Protein AF-A0A2A4SJK3-F1 (afdb_monomer_lite)

Sequence (112 aa):
MFTSNLITISFIVMLGSIPIAEFSEKKGWKLILKFLGWIILISGLYCFLAGVWMVGDWVDPTANATSEQISEAAAYRKGGIVLLAIKFWPYILIILGSLSLFIGKTLITRKH

pLDDT: mean 87.55, std 7.39, range [56.91, 96.12]

Radius of gyration: 17.17 Å; chains: 1; bounding box: 43×20×45 Å

Secondary structure (DSSP, 8-state):
---HHHHHHHHHHHHHHHHHHHHHHHTT-HHHHHHHHHHHHHHHHHHHHHHHHHHHH---TTTTS-HHHHHHHHHSTTHHHHHHHHHTHHHHHHHHHHHHHHHHHHHHH---

Organism: NCBI:txid2024889

Structure (mmCIF, N/CA/C/O backbone):
data_AF-A0A2A4SJK3-F1
#
_entry.id   AF-A0A2A4SJK3-F1
#
loop_
_atom_site.group_PDB
_atom_site.id
_atom_site.type_symbol
_atom_site.label_atom_id
_atom_site.label_alt_id
_atom_site.label_comp_id
_atom_site.label_asym_id
_atom_site.label_entity_id
_atom_site.label_seq_id
_atom_site.pdbx_PDB_ins_code
_atom_site.Cartn_x
_atom_site.Cartn_y
_atom_site.Cartn_z
_atom_site.occupancy
_atom_site.B_iso_or_equiv
_atom_site.auth_seq_id
_atom_site.auth_comp_id
_atom_site.auth_asym_id
_atom_site.auth_atom_id
_atom_site.pdbx_PDB_model_num
ATOM 1 N N . MET A 1 1 ? -8.030 7.499 -14.514 1.00 72.81 1 MET A N 1
ATOM 2 C CA . MET A 1 1 ? -6.606 7.215 -14.805 1.00 72.81 1 MET A CA 1
ATOM 3 C C . MET A 1 1 ? -5.847 7.262 -13.489 1.00 72.81 1 MET A C 1
ATOM 5 O O . MET A 1 1 ? -6.120 8.164 -12.704 1.00 72.81 1 MET A O 1
ATOM 9 N N . PHE A 1 2 ? -4.971 6.295 -13.210 1.00 84.12 2 PHE A N 1
ATOM 10 C CA . PHE A 1 2 ? -4.150 6.313 -11.997 1.00 84.12 2 PHE A CA 1
ATOM 11 C C . PHE A 1 2 ? -3.097 7.417 -12.126 1.00 84.12 2 PHE A C 1
ATOM 13 O O . PHE A 1 2 ? -2.207 7.327 -12.964 1.00 84.12 2 PHE A O 1
ATOM 20 N N . THR A 1 3 ? -3.222 8.493 -11.348 1.00 89.38 3 THR A N 1
ATOM 21 C CA . THR A 1 3 ? -2.247 9.594 -11.368 1.00 89.38 3 THR A CA 1
ATOM 22 C C . THR A 1 3 ? -1.182 9.383 -10.300 1.00 89.38 3 THR A C 1
ATOM 24 O O . THR A 1 3 ? -1.495 8.945 -9.189 1.00 89.38 3 THR A O 1
ATOM 27 N N . SER A 1 4 ? 0.070 9.746 -10.598 1.00 86.44 4 SER A N 1
ATOM 28 C CA . SER A 1 4 ? 1.190 9.600 -9.656 1.00 86.44 4 SER A CA 1
ATOM 29 C C . SER A 1 4 ? 0.918 10.291 -8.318 1.00 86.44 4 SER A C 1
ATOM 31 O O . SER A 1 4 ? 1.217 9.737 -7.267 1.00 86.44 4 SER A O 1
ATOM 33 N N . ASN A 1 5 ? 0.262 11.456 -8.336 1.00 91.62 5 ASN A N 1
ATOM 34 C CA . ASN A 1 5 ? -0.102 12.185 -7.119 1.00 91.62 5 ASN A CA 1
ATOM 35 C C . ASN A 1 5 ? -1.069 11.385 -6.236 1.00 91.62 5 ASN A C 1
ATOM 37 O O . ASN A 1 5 ? -0.850 11.276 -5.032 1.00 91.62 5 ASN A O 1
ATOM 41 N N . LEU A 1 6 ? -2.113 10.786 -6.820 1.00 92.50 6 LEU A N 1
ATOM 42 C CA . LEU A 1 6 ? -3.085 9.996 -6.061 1.00 92.50 6 LEU A CA 1
ATOM 43 C C . LEU A 1 6 ? -2.500 8.671 -5.568 1.00 92.50 6 LEU A C 1
ATOM 45 O O . LEU A 1 6 ? -2.838 8.245 -4.464 1.00 92.50 6 LEU A O 1
ATOM 49 N N . ILE A 1 7 ? -1.615 8.034 -6.345 1.00 92.62 7 ILE A N 1
ATOM 50 C CA . ILE A 1 7 ? -0.885 6.834 -5.903 1.00 92.62 7 ILE A CA 1
ATOM 51 C C . ILE A 1 7 ? -0.025 7.180 -4.688 1.00 92.62 7 ILE A C 1
ATOM 53 O O . ILE A 1 7 ? -0.117 6.498 -3.672 1.00 92.62 7 ILE A O 1
ATOM 57 N N . THR A 1 8 ? 0.745 8.266 -4.759 1.00 92.69 8 THR A N 1
ATOM 58 C CA . THR A 1 8 ? 1.609 8.718 -3.663 1.00 92.69 8 THR A CA 1
ATOM 59 C C . THR A 1 8 ? 0.807 9.067 -2.414 1.00 92.69 8 THR A C 1
ATOM 61 O O . THR A 1 8 ? 1.141 8.598 -1.330 1.00 92.69 8 THR A O 1
ATOM 64 N N . ILE A 1 9 ? -0.283 9.833 -2.547 1.00 94.19 9 ILE A N 1
ATOM 65 C CA . ILE A 1 9 ? -1.152 10.169 -1.410 1.00 94.19 9 ILE A CA 1
ATOM 66 C C . ILE A 1 9 ? -1.735 8.896 -0.794 1.00 94.19 9 ILE A C 1
ATOM 68 O O . ILE A 1 9 ? -1.655 8.719 0.418 1.00 94.19 9 ILE A O 1
ATOM 72 N N . SER A 1 10 ? -2.268 7.987 -1.614 1.00 94.00 10 SER A N 1
ATOM 73 C CA . SER A 1 10 ? -2.846 6.729 -1.127 1.00 94.00 10 SER A CA 1
ATOM 74 C C . SER A 1 10 ? -1.801 5.868 -0.425 1.00 94.00 10 SER A C 1
ATOM 76 O O . SER A 1 10 ? -2.071 5.333 0.643 1.00 94.00 10 SER A O 1
ATOM 78 N N . PHE A 1 11 ? -0.586 5.795 -0.967 1.00 93.81 11 PHE A N 1
ATOM 79 C CA . PHE A 1 11 ? 0.519 5.049 -0.378 1.00 93.81 11 PHE A CA 1
ATOM 80 C C . PHE A 1 11 ? 0.944 5.622 0.981 1.00 93.81 11 PHE A C 1
ATOM 82 O O . PHE A 1 11 ? 1.094 4.881 1.952 1.00 93.81 11 PHE A O 1
ATOM 89 N N . ILE A 1 12 ? 1.083 6.949 1.074 1.00 94.94 12 ILE A N 1
ATOM 90 C CA . ILE A 1 12 ? 1.433 7.638 2.323 1.00 94.94 12 ILE A CA 1
ATOM 91 C C . ILE A 1 12 ? 0.327 7.462 3.361 1.00 94.94 12 ILE A C 1
ATOM 93 O O . ILE A 1 12 ? 0.621 7.143 4.509 1.00 94.94 12 ILE A O 1
ATOM 97 N N . VAL A 1 13 ? -0.938 7.638 2.975 1.00 94.25 13 VAL A N 1
ATOM 98 C CA . VAL A 1 13 ? -2.087 7.455 3.872 1.00 94.25 13 VAL A CA 1
ATOM 99 C C . VAL A 1 13 ? -2.159 6.012 4.365 1.00 94.25 13 VAL A C 1
ATOM 101 O O . VAL A 1 13 ? -2.337 5.785 5.560 1.00 94.25 13 VAL A O 1
ATOM 104 N N . MET A 1 14 ? -1.963 5.040 3.474 1.00 93.19 14 MET A N 1
ATOM 105 C CA . MET A 1 14 ? -1.945 3.616 3.798 1.00 93.19 14 MET A CA 1
ATOM 106 C C . MET A 1 14 ? -0.874 3.292 4.845 1.00 93.19 14 MET A C 1
ATOM 108 O O . MET A 1 14 ? -1.195 2.706 5.877 1.00 93.19 14 MET A O 1
ATOM 112 N N . LEU A 1 15 ? 0.379 3.704 4.620 1.00 92.56 15 LEU A N 1
ATOM 113 C CA . LEU A 1 15 ? 1.477 3.436 5.554 1.00 92.56 15 LEU A CA 1
ATOM 114 C C . LEU A 1 15 ? 1.370 4.254 6.842 1.00 92.56 15 LEU A C 1
ATOM 116 O O . LEU A 1 15 ? 1.579 3.722 7.928 1.00 92.56 15 LEU A O 1
ATOM 120 N N . GLY A 1 16 ? 1.013 5.534 6.739 1.00 92.12 16 GLY A N 1
ATOM 121 C CA . GLY A 1 16 ? 0.879 6.442 7.876 1.00 92.12 16 GLY A CA 1
ATOM 122 C C . GLY A 1 16 ? -0.271 6.074 8.813 1.00 92.12 16 GLY A C 1
ATOM 123 O O . GLY A 1 16 ? -0.198 6.353 10.007 1.00 92.12 16 GLY A O 1
ATOM 124 N N . SER A 1 17 ? -1.303 5.390 8.313 1.00 91.06 17 SER A N 1
ATOM 125 C CA . SER A 1 17 ? -2.428 4.936 9.138 1.00 91.06 17 SER A CA 1
ATOM 126 C C . SER A 1 17 ? -2.074 3.759 10.054 1.00 91.06 17 SER A C 1
ATOM 128 O O . SER A 1 17 ? -2.717 3.598 11.089 1.00 91.06 17 SER A O 1
ATOM 130 N N . ILE A 1 18 ? -1.050 2.960 9.725 1.00 88.75 18 ILE A N 1
ATOM 131 C CA . ILE A 1 18 ? -0.623 1.795 10.523 1.00 88.75 18 ILE A CA 1
ATOM 132 C C . ILE A 1 18 ? -0.147 2.195 11.935 1.00 88.75 18 ILE A C 1
ATOM 134 O O . ILE A 1 18 ? -0.733 1.707 12.902 1.00 88.75 18 ILE A O 1
ATOM 138 N N . PRO A 1 19 ? 0.831 3.109 12.122 1.00 91.06 19 PRO A N 1
ATOM 139 C CA . PRO A 1 19 ? 1.275 3.498 13.464 1.00 91.06 19 PRO A CA 1
ATOM 140 C C . PRO A 1 19 ? 0.177 4.213 14.263 1.00 91.06 19 PRO A C 1
ATOM 142 O O . PRO A 1 19 ? 0.103 4.077 15.485 1.00 91.06 19 PRO A O 1
ATOM 145 N N . ILE A 1 20 ? -0.714 4.948 13.587 1.00 90.88 20 ILE A N 1
ATOM 146 C CA . ILE A 1 20 ? -1.870 5.584 14.232 1.00 90.88 20 ILE A CA 1
ATOM 147 C C . ILE A 1 20 ? -2.852 4.512 14.725 1.00 90.88 20 ILE A C 1
ATOM 149 O O . ILE A 1 20 ? -3.406 4.647 15.820 1.00 90.88 20 ILE A O 1
ATOM 153 N N . ALA A 1 21 ? -3.046 3.434 13.959 1.00 88.62 21 ALA A N 1
ATOM 154 C CA . ALA A 1 21 ? -3.865 2.302 14.371 1.00 88.62 21 ALA A CA 1
ATOM 155 C C . ALA A 1 21 ? -3.251 1.594 15.587 1.00 88.62 21 ALA A C 1
ATOM 157 O O . ALA A 1 21 ? -3.949 1.405 16.579 1.00 88.62 21 ALA A O 1
ATOM 158 N N . GLU A 1 22 ? -1.946 1.315 15.586 1.00 87.81 22 GLU A N 1
ATOM 159 C CA . GLU A 1 22 ? -1.258 0.722 16.745 1.00 87.81 22 GLU A CA 1
ATOM 160 C C . GLU A 1 22 ? -1.368 1.597 18.005 1.00 87.81 22 GLU A C 1
ATOM 162 O O . GLU A 1 22 ? -1.620 1.105 19.108 1.00 87.81 22 GLU A O 1
ATOM 167 N N . PHE A 1 23 ? -1.212 2.916 17.862 1.00 90.31 23 PHE A N 1
ATOM 168 C CA . PHE A 1 23 ? -1.383 3.856 18.969 1.00 90.31 23 PHE A CA 1
ATOM 169 C C . PHE A 1 23 ? -2.829 3.881 19.490 1.00 90.31 23 PHE A C 1
ATOM 171 O O . PHE A 1 23 ? -3.062 3.881 20.702 1.00 90.31 23 PHE A O 1
ATOM 178 N N . SER A 1 24 ? -3.804 3.868 18.580 1.00 88.12 24 SER A N 1
ATOM 179 C CA . SER A 1 24 ? -5.233 3.855 18.917 1.00 88.12 24 SER A CA 1
ATOM 180 C C . SER A 1 24 ? -5.651 2.546 19.588 1.00 88.12 24 SER A C 1
ATOM 182 O O . SER A 1 24 ? -6.512 2.558 20.469 1.00 88.12 24 SER A O 1
ATOM 184 N N . GLU A 1 25 ? -5.011 1.433 19.221 1.00 86.81 25 GLU A N 1
ATOM 185 C CA . GLU A 1 25 ? -5.222 0.123 19.835 1.00 86.81 25 GLU A CA 1
ATOM 186 C C . GLU A 1 25 ? -4.773 0.120 21.293 1.00 86.81 25 GLU A C 1
ATOM 188 O O . GLU A 1 25 ? -5.544 -0.273 22.167 1.00 86.81 25 GLU A O 1
ATOM 193 N N . LYS A 1 26 ? -3.596 0.686 21.585 1.00 89.44 26 LYS A N 1
ATOM 194 C CA . LYS A 1 26 ? -3.096 0.835 22.962 1.00 89.44 26 LYS A CA 1
ATOM 195 C C . LYS A 1 26 ? -4.014 1.683 23.848 1.00 89.44 26 LYS A C 1
ATOM 197 O O . LYS A 1 26 ? -4.109 1.425 25.043 1.00 89.44 26 LYS A O 1
ATOM 202 N N . LYS A 1 27 ? -4.696 2.684 23.280 1.00 89.19 27 LYS A N 1
ATOM 203 C CA . LYS A 1 27 ? -5.675 3.520 24.002 1.00 89.19 27 LYS A CA 1
ATOM 204 C C . LYS A 1 27 ? -7.086 2.926 24.074 1.00 89.19 27 LYS A C 1
ATOM 206 O O . LYS A 1 27 ? -7.939 3.501 24.746 1.00 89.19 27 LYS A O 1
ATOM 211 N N . GLY A 1 28 ? -7.359 1.815 23.388 1.00 85.69 28 GLY A N 1
ATOM 212 C CA . GLY A 1 28 ? -8.687 1.196 23.350 1.00 85.69 28 GLY A CA 1
ATOM 213 C C . GLY A 1 28 ? -9.729 1.980 22.541 1.00 85.69 28 GLY A C 1
ATOM 214 O O . GLY A 1 28 ? -10.932 1.807 22.743 1.00 85.69 28 GLY A O 1
ATOM 215 N N . TRP A 1 29 ? -9.309 2.852 21.618 1.00 88.44 29 TRP A N 1
ATOM 216 C CA . TRP A 1 29 ? -10.210 3.692 20.820 1.00 88.44 29 TRP A CA 1
ATOM 217 C C . TRP A 1 29 ? -10.828 2.926 19.639 1.00 88.44 29 TRP A C 1
ATOM 219 O O . TRP A 1 29 ? -10.470 3.114 18.476 1.00 88.44 29 TRP A O 1
ATOM 229 N N . LYS A 1 30 ? -11.814 2.073 19.942 1.00 85.62 30 LYS A N 1
ATOM 230 C CA . LYS A 1 30 ? -12.446 1.137 18.989 1.00 85.62 30 LYS A CA 1
ATOM 231 C C . LYS A 1 30 ? -13.039 1.805 17.738 1.00 85.62 30 LYS A C 1
ATOM 233 O O . LYS A 1 30 ? -12.943 1.250 16.646 1.00 85.62 30 LYS A O 1
ATOM 238 N N . LEU A 1 31 ? -13.652 2.985 17.878 1.00 86.81 31 LEU A N 1
ATOM 239 C CA . LEU A 1 31 ? -14.251 3.704 16.744 1.00 86.81 31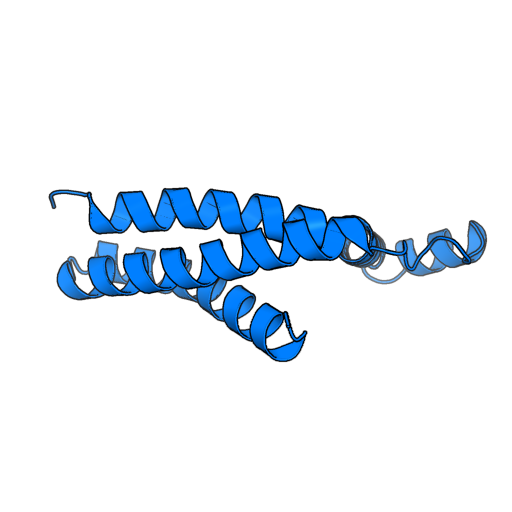 LEU A CA 1
ATOM 240 C C . LEU A 1 31 ? -13.178 4.178 15.747 1.00 86.81 31 LEU A C 1
ATOM 242 O O . LEU A 1 31 ? -13.331 4.004 14.540 1.00 86.81 31 LEU A O 1
ATOM 246 N N . ILE A 1 32 ? -12.071 4.718 16.267 1.00 88.19 32 ILE A N 1
ATOM 247 C CA . ILE A 1 32 ? -10.946 5.222 15.470 1.00 88.19 32 ILE A CA 1
ATOM 248 C C . ILE A 1 32 ? -10.246 4.066 14.750 1.00 88.19 32 ILE A C 1
ATOM 250 O O . ILE A 1 32 ? -9.934 4.193 13.572 1.00 88.19 32 ILE A O 1
ATOM 254 N N . LEU A 1 33 ? -10.086 2.911 15.404 1.00 89.06 33 LEU A N 1
ATOM 255 C CA . LEU A 1 33 ? -9.533 1.708 14.769 1.00 89.06 33 LEU A CA 1
ATOM 256 C C . LEU A 1 33 ? -10.352 1.240 13.567 1.00 89.06 33 LEU A C 1
ATOM 258 O O . LEU A 1 33 ? -9.785 0.951 12.516 1.00 89.06 33 LEU A O 1
ATOM 262 N N . LYS A 1 34 ? -11.683 1.196 13.695 1.00 89.06 34 LYS A N 1
ATOM 263 C CA . LYS A 1 34 ? -12.560 0.826 12.574 1.00 89.06 34 LYS A CA 1
ATOM 264 C C . LYS A 1 34 ? -12.461 1.829 11.430 1.00 89.06 34 LYS A C 1
ATOM 266 O O . LYS A 1 34 ? -12.399 1.421 10.274 1.00 89.06 34 LYS A O 1
ATOM 271 N N . PHE A 1 35 ? -12.428 3.122 11.748 1.00 92.19 35 PHE A N 1
ATOM 272 C CA . PHE A 1 35 ? -12.279 4.178 10.750 1.00 92.19 35 PHE A CA 1
ATOM 273 C C . PHE A 1 35 ? -10.931 4.090 10.014 1.00 92.19 35 PHE A C 1
ATOM 275 O O . PHE A 1 35 ? -10.900 4.088 8.786 1.00 92.19 35 PHE A O 1
ATOM 282 N N . LEU A 1 36 ? -9.828 3.916 10.748 1.00 91.69 36 LEU A N 1
ATOM 283 C CA . LEU A 1 36 ? -8.497 3.702 10.173 1.00 91.69 36 LEU A CA 1
ATOM 284 C C . LEU A 1 36 ? -8.431 2.419 9.344 1.00 91.69 36 LEU A C 1
ATOM 286 O O . LEU A 1 36 ? -7.829 2.419 8.276 1.00 91.69 36 LEU A O 1
ATOM 290 N N . GLY A 1 37 ? -9.091 1.344 9.781 1.00 91.75 37 GLY A N 1
ATOM 291 C CA . GLY A 1 37 ? -9.195 0.108 9.010 1.00 91.75 37 GLY A CA 1
ATOM 292 C C . GLY A 1 37 ? -9.840 0.322 7.638 1.00 91.75 37 GLY A C 1
ATOM 293 O O . GLY A 1 37 ? -9.346 -0.211 6.646 1.00 91.75 37 GLY A O 1
ATOM 294 N N . TRP A 1 38 ? -10.887 1.153 7.555 1.00 93.62 38 TRP A N 1
ATOM 295 C CA . TRP A 1 38 ? -11.509 1.527 6.278 1.00 93.62 38 TRP A CA 1
ATOM 296 C C . TRP A 1 38 ? -10.596 2.383 5.404 1.00 93.62 38 TRP A C 1
ATOM 298 O O . TRP A 1 38 ? -10.504 2.129 4.205 1.00 93.62 38 TRP A O 1
ATOM 308 N N . ILE A 1 39 ? -9.888 3.351 5.989 1.00 93.94 39 ILE A N 1
ATOM 309 C CA . ILE A 1 39 ? -8.897 4.157 5.264 1.00 93.94 39 ILE A CA 1
ATOM 310 C C . ILE A 1 39 ? -7.811 3.254 4.668 1.00 93.94 39 ILE A C 1
ATOM 312 O O . ILE A 1 39 ? -7.540 3.325 3.471 1.00 93.94 39 ILE A O 1
ATOM 316 N N . ILE A 1 40 ? -7.244 2.355 5.478 1.00 93.94 40 ILE A N 1
ATOM 317 C CA . ILE A 1 40 ? -6.213 1.403 5.049 1.00 93.94 40 ILE A CA 1
ATOM 318 C C . ILE A 1 40 ? -6.749 0.487 3.941 1.00 93.94 40 ILE A C 1
ATOM 320 O O . ILE A 1 40 ? -6.039 0.251 2.966 1.00 93.94 40 ILE A O 1
ATOM 324 N N . LEU A 1 41 ? -7.994 0.004 4.049 1.00 94.38 41 LEU A N 1
ATOM 325 C CA . LEU A 1 41 ? -8.629 -0.805 3.003 1.00 94.38 41 LEU A CA 1
ATOM 326 C C . LEU A 1 41 ? -8.739 -0.045 1.678 1.00 94.38 41 LEU A C 1
ATOM 328 O O . LEU A 1 41 ? -8.336 -0.567 0.644 1.00 94.38 41 LEU A O 1
ATOM 332 N N . ILE A 1 42 ? -9.295 1.168 1.698 1.00 95.38 42 ILE A N 1
ATOM 333 C CA . ILE A 1 42 ? -9.556 1.945 0.479 1.00 95.38 42 ILE A CA 1
ATOM 334 C C . ILE A 1 42 ? -8.235 2.340 -0.185 1.0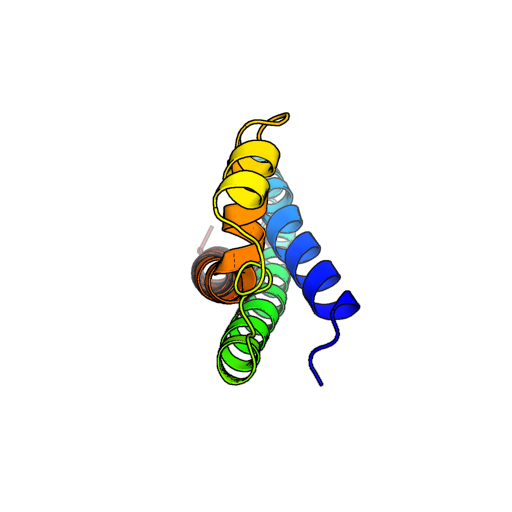0 95.38 42 ILE A C 1
ATOM 336 O O . ILE A 1 42 ? -8.056 2.127 -1.385 1.00 95.38 42 ILE A O 1
ATOM 340 N N . SER A 1 43 ? -7.288 2.866 0.593 1.00 94.56 43 SER A N 1
ATOM 341 C CA . SER A 1 43 ? -5.971 3.246 0.086 1.00 94.56 43 SER A CA 1
ATOM 342 C C . SER A 1 43 ? -5.167 2.034 -0.390 1.00 94.56 43 SER A C 1
ATOM 344 O O . SER A 1 43 ? -4.562 2.094 -1.458 1.00 94.56 43 SER A O 1
ATOM 346 N N . GLY A 1 44 ? -5.215 0.914 0.339 1.00 94.81 44 GLY A N 1
ATOM 347 C CA . GLY A 1 44 ? -4.569 -0.339 -0.053 1.00 94.81 44 GLY A CA 1
ATOM 348 C C . GLY A 1 44 ? -5.143 -0.924 -1.341 1.00 94.81 44 GLY A C 1
ATOM 349 O O . GLY A 1 44 ? -4.379 -1.331 -2.216 1.00 94.81 44 GLY A O 1
ATOM 350 N N . LEU A 1 45 ? -6.470 -0.888 -1.512 1.00 96.12 45 LEU A N 1
ATOM 351 C CA . LEU A 1 45 ? -7.125 -1.309 -2.751 1.00 96.12 45 LEU A CA 1
ATOM 352 C C . LEU A 1 45 ? -6.693 -0.438 -3.931 1.00 96.12 45 LEU A C 1
ATOM 354 O O . LEU A 1 45 ? -6.375 -0.960 -4.998 1.00 96.12 45 LEU A O 1
ATOM 358 N N . TYR A 1 46 ? -6.655 0.882 -3.738 1.00 95.56 46 TYR A N 1
ATOM 359 C CA . TYR A 1 46 ? -6.217 1.810 -4.775 1.00 95.56 46 TYR A CA 1
ATOM 360 C C . TYR A 1 46 ? -4.760 1.552 -5.178 1.00 95.56 46 TYR A C 1
ATOM 362 O O . TYR A 1 46 ? -4.473 1.454 -6.369 1.00 95.56 46 TYR A O 1
ATOM 370 N N . CYS A 1 47 ? -3.851 1.378 -4.211 1.00 95.62 47 CYS A N 1
ATOM 371 C CA . CYS A 1 47 ? -2.450 1.037 -4.476 1.00 95.62 47 CYS A CA 1
ATOM 372 C C . CYS A 1 47 ? -2.305 -0.314 -5.186 1.00 95.62 47 CYS A C 1
ATOM 374 O O . CYS A 1 47 ? -1.537 -0.409 -6.139 1.00 95.62 47 CYS A O 1
ATOM 376 N N . PHE A 1 48 ? -3.066 -1.334 -4.782 1.00 96.06 48 PHE A N 1
ATOM 377 C CA . PHE A 1 48 ? -3.060 -2.638 -5.441 1.00 96.06 48 PHE A CA 1
ATOM 378 C C . PHE A 1 48 ? -3.479 -2.528 -6.911 1.00 96.06 48 PHE A C 1
ATOM 380 O O . PHE A 1 48 ? -2.746 -2.965 -7.795 1.00 96.06 48 PHE A O 1
ATOM 387 N N . LEU A 1 49 ? -4.627 -1.897 -7.181 1.00 95.25 49 LEU A N 1
ATOM 388 C CA . LEU A 1 49 ? -5.135 -1.727 -8.543 1.00 95.25 49 LEU A CA 1
ATOM 389 C C . LEU A 1 49 ? -4.199 -0.863 -9.394 1.00 95.25 49 LEU A C 1
ATOM 391 O O . LEU A 1 49 ? -3.972 -1.184 -10.558 1.00 95.25 49 LEU A O 1
ATOM 395 N N . ALA A 1 50 ? -3.620 0.190 -8.810 1.00 94.12 50 ALA A N 1
ATOM 396 C CA . ALA A 1 50 ? -2.617 1.011 -9.477 1.00 94.12 50 ALA A CA 1
ATOM 397 C C . ALA A 1 50 ? -1.374 0.191 -9.836 1.00 94.12 50 ALA A C 1
ATOM 399 O O . ALA A 1 50 ? -0.897 0.280 -10.960 1.00 94.12 50 ALA A O 1
ATOM 400 N N . GLY A 1 51 ? -0.878 -0.638 -8.914 1.00 93.19 51 GLY A N 1
ATOM 401 C CA . GLY A 1 51 ? 0.257 -1.523 -9.159 1.00 93.19 51 GLY A CA 1
ATOM 402 C C . GLY A 1 51 ? -0.023 -2.524 -10.279 1.00 93.19 51 GLY A C 1
ATOM 403 O O . GLY A 1 51 ? 0.772 -2.625 -11.207 1.00 93.19 51 GLY A O 1
ATOM 404 N N . VAL A 1 52 ? -1.180 -3.199 -10.249 1.00 93.81 52 VAL A N 1
ATOM 405 C CA . VAL A 1 52 ? -1.607 -4.128 -11.314 1.00 93.81 52 VAL A CA 1
ATOM 406 C C . VAL A 1 52 ? -1.699 -3.420 -12.663 1.00 93.81 52 VAL A C 1
ATOM 408 O O . VAL A 1 52 ? -1.216 -3.944 -13.662 1.00 93.81 52 VAL A O 1
ATOM 411 N N . TRP A 1 53 ? -2.285 -2.223 -12.698 1.00 92.94 53 TRP A N 1
ATOM 412 C CA . TRP A 1 53 ? -2.387 -1.438 -13.925 1.00 92.94 53 TRP A CA 1
ATOM 413 C C . TRP A 1 53 ? -1.009 -1.016 -14.449 1.00 92.94 53 TRP A C 1
ATOM 415 O O . TRP A 1 53 ? -0.738 -1.152 -15.637 1.00 92.94 53 TRP A O 1
ATOM 425 N N . MET A 1 54 ? -0.113 -0.579 -13.558 1.00 90.88 54 MET A N 1
ATOM 426 C CA . MET A 1 54 ? 1.242 -0.179 -13.927 1.00 90.88 54 MET A CA 1
ATOM 427 C C . MET A 1 54 ? 2.045 -1.335 -14.511 1.00 90.88 54 MET A C 1
ATOM 429 O O . MET A 1 54 ? 2.801 -1.081 -15.432 1.00 90.88 54 MET A O 1
ATOM 433 N N . VAL A 1 55 ? 1.872 -2.581 -14.047 1.00 89.62 55 VAL A N 1
ATOM 434 C CA . VAL A 1 55 ? 2.589 -3.751 -14.601 1.00 89.62 55 VAL A CA 1
ATOM 435 C C . VAL A 1 55 ? 2.392 -3.895 -16.115 1.00 89.62 55 VAL A C 1
ATOM 437 O O . VAL A 1 55 ? 3.325 -4.322 -16.789 1.00 89.62 55 VAL A O 1
ATOM 440 N N . GLY A 1 56 ? 1.225 -3.526 -16.655 1.00 85.25 56 GLY A N 1
ATOM 441 C CA . GLY A 1 56 ? 0.938 -3.641 -18.090 1.00 85.25 56 GLY A CA 1
ATOM 442 C C . GLY A 1 56 ? 1.801 -2.735 -18.973 1.00 85.25 56 GLY A C 1
ATOM 443 O O . GLY A 1 56 ? 2.251 -3.170 -20.027 1.00 85.25 56 GLY A O 1
ATOM 444 N N . ASP A 1 57 ? 2.079 -1.518 -18.505 1.00 83.94 57 ASP A N 1
ATOM 445 C CA . ASP A 1 57 ? 2.836 -0.495 -19.240 1.00 83.94 57 ASP A CA 1
ATOM 446 C C . ASP A 1 57 ? 4.187 -0.169 -18.567 1.00 83.94 57 ASP A C 1
ATOM 448 O O . ASP A 1 57 ? 4.824 0.843 -18.870 1.00 83.94 57 ASP A O 1
ATOM 452 N N . TRP A 1 58 ? 4.631 -0.990 -17.607 1.00 83.19 58 TRP A N 1
ATOM 453 C CA . TRP A 1 58 ? 5.828 -0.701 -16.822 1.00 83.19 58 TRP A CA 1
ATOM 454 C C . TRP A 1 58 ? 7.087 -0.895 -17.661 1.00 83.19 58 TRP A C 1
ATOM 456 O O . TRP A 1 58 ? 7.503 -2.017 -17.951 1.00 83.19 58 TRP A O 1
ATOM 466 N N . VAL A 1 59 ? 7.739 0.216 -17.988 1.00 82.44 59 VAL A N 1
ATOM 467 C CA . VAL A 1 59 ? 9.074 0.216 -18.582 1.00 82.44 59 VAL A CA 1
ATOM 468 C C . VAL A 1 59 ? 10.096 0.264 -17.456 1.00 82.44 59 VAL A C 1
ATOM 470 O O . VAL A 1 59 ? 10.066 1.183 -16.639 1.00 82.44 59 VAL A O 1
ATOM 473 N N . ASP A 1 60 ? 11.009 -0.709 -17.416 1.00 80.00 60 ASP A N 1
ATOM 474 C CA . ASP A 1 60 ? 12.103 -0.716 -16.444 1.00 80.00 60 ASP A CA 1
ATOM 475 C C . ASP A 1 60 ? 12.981 0.540 -16.641 1.00 80.00 60 ASP A C 1
ATOM 477 O O . ASP A 1 60 ? 13.660 0.661 -17.667 1.00 80.00 60 ASP A O 1
ATOM 481 N N . PRO A 1 61 ? 13.015 1.473 -15.669 1.00 79.12 61 PRO A N 1
ATOM 482 C CA . PRO A 1 61 ? 13.775 2.716 -15.793 1.00 79.12 61 PRO A CA 1
ATOM 483 C C . PRO A 1 61 ? 15.295 2.493 -15.792 1.00 79.12 61 PRO A C 1
ATOM 485 O O . PRO A 1 61 ? 16.050 3.405 -16.117 1.00 79.12 61 PRO A O 1
ATOM 488 N N . THR A 1 62 ? 15.755 1.284 -15.454 1.00 81.12 62 THR A N 1
ATOM 489 C CA . THR A 1 62 ? 17.168 0.886 -15.492 1.00 81.12 62 THR A CA 1
ATOM 490 C C . THR A 1 62 ? 17.562 0.158 -16.779 1.00 81.12 62 THR A C 1
ATOM 492 O O . THR A 1 62 ? 18.740 -0.136 -16.957 1.00 81.12 62 THR A O 1
ATOM 495 N N . ALA A 1 63 ? 16.627 -0.095 -17.705 1.00 78.50 63 ALA A N 1
ATOM 496 C CA . ALA A 1 63 ? 16.879 -0.907 -18.902 1.00 78.50 63 ALA A CA 1
ATOM 497 C C . ALA A 1 63 ? 17.934 -0.323 -19.860 1.00 78.50 63 ALA A C 1
ATOM 499 O O . ALA A 1 63 ? 18.610 -1.077 -20.553 1.00 78.50 63 ALA A O 1
ATOM 500 N N . ASN A 1 64 ? 18.086 1.004 -19.885 1.00 82.00 64 ASN A N 1
ATOM 501 C CA . ASN A 1 64 ? 19.016 1.703 -20.780 1.00 82.00 64 ASN A CA 1
ATOM 502 C C . ASN A 1 64 ? 20.318 2.149 -20.089 1.00 82.00 64 ASN A C 1
ATOM 504 O O . ASN A 1 64 ? 21.143 2.809 -20.717 1.00 82.00 64 ASN A O 1
ATOM 508 N N . ALA A 1 65 ? 20.501 1.841 -18.801 1.00 81.94 65 ALA A N 1
ATOM 509 C CA . ALA A 1 65 ? 21.703 2.211 -18.060 1.00 81.94 65 ALA A CA 1
ATOM 510 C C . ALA A 1 65 ? 22.776 1.120 -18.183 1.00 81.94 65 ALA A C 1
ATOM 512 O O . ALA A 1 65 ? 22.480 -0.074 -18.139 1.00 81.94 65 ALA A O 1
ATOM 513 N N . THR A 1 66 ? 24.040 1.525 -18.315 1.00 84.31 66 THR A N 1
ATOM 514 C CA . THR A 1 66 ? 25.165 0.577 -18.332 1.00 84.31 66 THR A CA 1
ATOM 515 C C . THR A 1 66 ? 25.394 -0.032 -16.947 1.00 84.31 66 THR A C 1
ATOM 517 O O . THR A 1 66 ? 25.095 0.584 -15.921 1.00 84.31 66 THR A O 1
ATOM 520 N N . SER A 1 67 ? 25.971 -1.235 -16.898 1.00 79.94 67 SER A N 1
ATOM 521 C CA . SER A 1 67 ? 26.289 -1.920 -15.637 1.00 79.94 67 SER A CA 1
ATOM 522 C C . SER A 1 67 ? 27.171 -1.077 -14.709 1.00 79.94 67 SER A C 1
ATOM 524 O O . SER A 1 67 ? 26.990 -1.118 -13.494 1.00 79.94 67 SER A O 1
ATOM 526 N N . GLU A 1 68 ? 28.082 -0.277 -15.270 1.00 80.75 68 GLU A N 1
ATOM 527 C CA . GLU A 1 68 ? 28.947 0.641 -14.519 1.00 80.75 68 GLU A CA 1
ATOM 528 C C . GLU A 1 68 ? 28.142 1.773 -13.869 1.00 80.75 68 GLU A C 1
ATOM 530 O O . GLU A 1 68 ? 28.275 1.995 -12.668 1.00 80.75 68 GLU A O 1
ATOM 535 N N . GLN A 1 69 ? 27.224 2.405 -14.609 1.00 81.69 69 GLN A N 1
ATOM 536 C CA . GLN A 1 69 ? 26.344 3.454 -14.076 1.00 81.69 69 GLN A CA 1
ATOM 537 C C . GLN A 1 69 ? 25.407 2.929 -12.980 1.00 81.69 69 GLN A C 1
ATOM 539 O O . GLN A 1 69 ? 25.188 3.601 -11.972 1.00 81.69 69 GLN A O 1
ATOM 544 N N . ILE A 1 70 ? 24.864 1.717 -13.150 1.00 80.75 70 ILE A N 1
ATOM 545 C CA . ILE A 1 70 ? 24.017 1.075 -12.134 1.00 80.75 70 ILE A CA 1
ATOM 546 C C . ILE A 1 70 ? 24.845 0.730 -10.892 1.00 80.75 70 ILE A C 1
ATOM 548 O O . ILE A 1 70 ? 24.382 0.949 -9.774 1.00 80.75 70 ILE A O 1
ATOM 552 N N . SER A 1 71 ? 26.067 0.219 -11.069 1.00 79.81 71 SER A N 1
ATOM 553 C CA . SER A 1 71 ? 26.969 -0.130 -9.966 1.00 79.81 71 SER A CA 1
ATOM 554 C C . SER A 1 71 ? 27.403 1.103 -9.171 1.00 79.81 71 SER A C 1
ATOM 556 O O . SER A 1 71 ? 27.380 1.085 -7.940 1.00 79.81 71 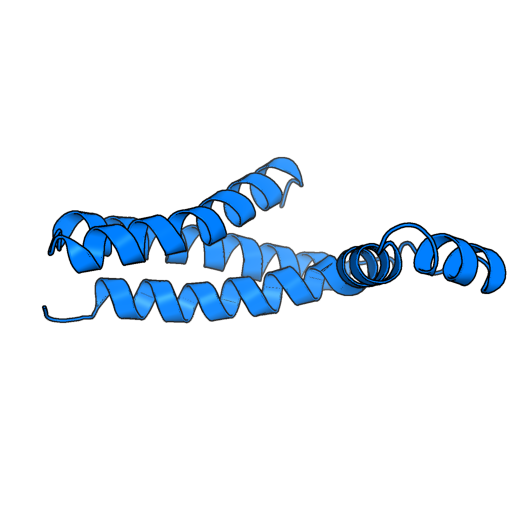SER A O 1
ATOM 558 N N . GLU A 1 72 ? 27.751 2.192 -9.855 1.00 82.44 72 GLU A N 1
ATOM 559 C CA . GLU A 1 72 ? 28.137 3.457 -9.227 1.00 82.44 72 GLU A CA 1
ATOM 560 C C . GLU A 1 72 ? 26.967 4.065 -8.438 1.00 82.44 72 GLU A C 1
ATOM 562 O O . GLU A 1 72 ? 27.105 4.396 -7.256 1.00 82.44 72 GLU A O 1
ATOM 567 N N . ALA A 1 73 ? 25.777 4.112 -9.043 1.00 79.25 73 ALA A N 1
ATOM 568 C CA . ALA A 1 73 ? 24.566 4.581 -8.377 1.00 79.25 73 ALA A CA 1
ATOM 569 C C . ALA A 1 73 ? 24.146 3.670 -7.207 1.00 79.25 73 ALA A C 1
ATOM 571 O O . ALA A 1 73 ? 23.651 4.159 -6.190 1.00 79.25 73 ALA A O 1
ATOM 572 N N . ALA A 1 74 ? 24.367 2.355 -7.305 1.00 78.69 74 ALA A N 1
ATOM 573 C CA . ALA A 1 74 ? 24.059 1.414 -6.233 1.00 78.69 74 ALA A CA 1
ATOM 574 C C . ALA A 1 74 ? 24.997 1.562 -5.024 1.00 78.69 74 ALA A C 1
ATOM 576 O O . ALA A 1 74 ? 24.540 1.470 -3.878 1.00 78.69 74 ALA A O 1
ATOM 577 N N . ALA A 1 75 ? 26.286 1.818 -5.273 1.00 80.00 75 ALA A N 1
ATOM 578 C CA . ALA A 1 75 ? 27.308 1.999 -4.245 1.00 80.00 75 ALA A CA 1
ATOM 579 C C . ALA A 1 75 ? 27.154 3.321 -3.471 1.00 80.00 75 ALA A C 1
ATOM 581 O O . ALA A 1 75 ? 27.563 3.424 -2.310 1.00 80.00 75 ALA A O 1
ATOM 582 N N . TYR A 1 76 ? 26.528 4.335 -4.071 1.00 78.88 76 TYR A N 1
ATOM 583 C CA . TYR A 1 76 ? 26.391 5.647 -3.451 1.00 78.88 76 TYR A CA 1
ATOM 584 C C . TYR A 1 76 ? 25.254 5.697 -2.416 1.00 78.88 76 TYR A C 1
ATOM 586 O O . TYR A 1 76 ? 24.085 5.548 -2.754 1.00 78.88 76 TYR A O 1
ATOM 594 N N . ARG A 1 77 ? 25.574 5.942 -1.133 1.00 64.69 77 ARG A N 1
ATOM 595 C CA . ARG A 1 77 ? 24.622 6.275 -0.039 1.00 64.69 77 ARG A CA 1
ATOM 596 C C . ARG A 1 77 ? 23.305 5.464 -0.024 1.00 64.69 77 ARG A C 1
ATOM 598 O O . ARG A 1 77 ? 22.221 6.037 0.044 1.00 64.69 77 ARG A O 1
ATOM 605 N N . LYS A 1 78 ? 23.388 4.127 -0.014 1.00 70.12 78 LYS A N 1
ATOM 606 C CA . LYS A 1 78 ? 22.222 3.204 -0.039 1.00 70.12 78 LYS A CA 1
ATOM 607 C C . LYS A 1 78 ? 21.395 3.255 -1.337 1.00 70.12 78 LYS A C 1
ATOM 609 O O . LYS A 1 78 ? 20.273 2.744 -1.365 1.00 70.12 78 LYS A O 1
ATOM 614 N N . GLY A 1 79 ? 21.949 3.817 -2.409 1.00 73.88 79 GLY A N 1
ATOM 615 C CA . GLY A 1 79 ? 21.309 3.944 -3.714 1.00 73.88 79 GLY A CA 1
ATOM 616 C C . GLY A 1 79 ? 20.870 2.606 -4.299 1.00 73.88 79 GLY A C 1
ATOM 617 O O . GLY A 1 79 ? 19.850 2.559 -4.974 1.00 73.88 79 GLY A O 1
ATOM 618 N N . GLY A 1 80 ? 21.527 1.497 -3.938 1.00 79.88 80 GLY A N 1
ATOM 619 C CA . GLY A 1 80 ? 21.112 0.156 -4.356 1.00 79.88 80 GLY A CA 1
ATOM 620 C C . GLY A 1 80 ? 19.687 -0.212 -3.922 1.00 79.88 80 GLY A C 1
ATOM 621 O O . GLY A 1 80 ? 18.922 -0.745 -4.720 1.00 79.88 80 GLY A O 1
ATOM 622 N N . ILE A 1 81 ? 19.284 0.131 -2.692 1.00 81.62 81 ILE A N 1
ATOM 623 C CA . ILE A 1 81 ? 17.917 -0.141 -2.205 1.00 81.62 81 ILE A CA 1
ATOM 624 C C . ILE A 1 81 ? 16.904 0.741 -2.940 1.00 81.62 81 ILE A C 1
ATOM 626 O O . ILE A 1 81 ? 15.823 0.279 -3.297 1.00 81.62 81 ILE A O 1
ATOM 630 N N . VAL A 1 82 ? 17.260 2.001 -3.192 1.00 82.75 82 VAL A N 1
ATOM 631 C CA . VAL A 1 82 ? 16.402 2.949 -3.915 1.00 82.75 82 VAL A CA 1
ATOM 632 C C . VAL A 1 82 ? 16.224 2.514 -5.372 1.00 82.75 82 VAL A C 1
ATOM 634 O O . VAL A 1 82 ? 15.104 2.509 -5.871 1.00 82.75 82 VAL A O 1
ATOM 637 N N . LEU A 1 83 ? 17.298 2.071 -6.028 1.00 84.06 83 LEU A N 1
ATOM 638 C CA . LEU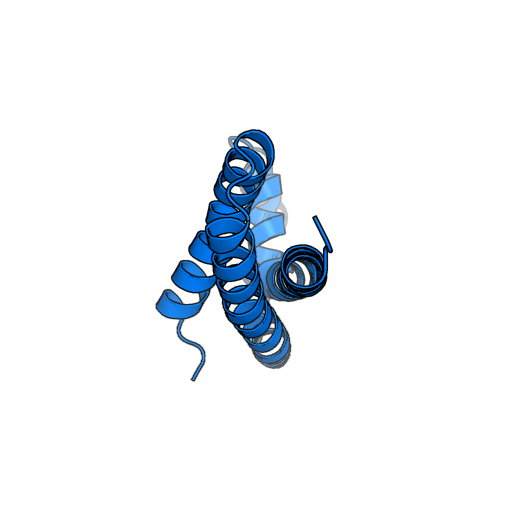 A 1 83 ? 17.272 1.514 -7.381 1.00 84.06 83 LEU A CA 1
ATOM 639 C C . LEU A 1 83 ? 16.361 0.293 -7.472 1.00 84.06 83 LEU A C 1
ATOM 641 O O . LEU A 1 83 ? 15.538 0.215 -8.380 1.00 84.06 83 LEU A O 1
ATOM 645 N N . LEU A 1 84 ? 16.460 -0.630 -6.513 1.00 83.81 84 LEU A N 1
ATOM 646 C CA . LEU A 1 84 ? 15.565 -1.785 -6.441 1.00 83.81 84 LEU A CA 1
ATOM 647 C C . LEU A 1 84 ? 14.109 -1.356 -6.236 1.00 83.81 84 LEU A C 1
ATOM 649 O O . LEU A 1 84 ? 13.221 -1.863 -6.920 1.00 83.81 84 LEU A O 1
ATOM 653 N N . ALA A 1 85 ? 13.861 -0.400 -5.337 1.00 84.06 85 ALA A N 1
ATOM 654 C CA . ALA A 1 85 ? 12.516 0.097 -5.069 1.00 84.06 85 ALA A CA 1
ATOM 655 C C . ALA A 1 85 ? 11.884 0.754 -6.303 1.00 84.06 85 ALA A C 1
ATOM 657 O O . ALA A 1 85 ? 10.709 0.532 -6.581 1.00 84.06 85 ALA A O 1
ATOM 658 N N . ILE A 1 86 ? 12.669 1.517 -7.065 1.00 84.75 86 ILE A N 1
ATOM 659 C CA . ILE A 1 86 ? 12.221 2.129 -8.315 1.00 84.75 86 ILE A CA 1
ATOM 660 C C . ILE A 1 86 ? 11.973 1.044 -9.362 1.00 84.75 86 ILE A C 1
ATOM 662 O O . ILE A 1 86 ? 10.886 0.993 -9.920 1.00 84.75 86 ILE A O 1
ATOM 666 N N . LYS A 1 87 ? 12.932 0.140 -9.594 1.00 85.50 87 LYS A N 1
ATOM 667 C CA . LYS A 1 87 ? 12.843 -0.924 -10.609 1.00 85.50 87 LYS A CA 1
ATOM 668 C C . LYS A 1 87 ? 11.612 -1.816 -10.430 1.00 85.50 87 LYS A C 1
ATOM 670 O O . LYS A 1 87 ? 10.968 -2.180 -11.412 1.00 85.50 87 LYS A O 1
ATOM 675 N N . PHE A 1 88 ? 11.274 -2.143 -9.183 1.00 89.00 88 PHE A N 1
ATOM 676 C CA . PHE A 1 88 ? 10.165 -3.033 -8.834 1.00 89.00 88 PHE A CA 1
ATOM 677 C C . PHE A 1 88 ? 8.951 -2.299 -8.247 1.00 89.00 88 PHE A C 1
ATOM 679 O O . PHE A 1 88 ? 8.124 -2.914 -7.571 1.00 89.00 88 PHE A O 1
ATOM 686 N N . TRP A 1 89 ? 8.810 -0.999 -8.519 1.00 89.81 89 TRP A N 1
ATOM 687 C CA . TRP A 1 89 ? 7.762 -0.162 -7.935 1.00 89.81 89 TRP A CA 1
ATOM 688 C C . TRP A 1 89 ? 6.329 -0.714 -8.087 1.00 89.81 89 TRP A C 1
ATOM 690 O O . TRP A 1 89 ? 5.614 -0.763 -7.080 1.00 89.81 89 TRP A O 1
ATOM 700 N N . PRO A 1 90 ? 5.891 -1.216 -9.263 1.00 92.12 90 PRO A N 1
ATOM 701 C CA . PRO A 1 90 ? 4.543 -1.773 -9.405 1.00 92.12 90 PRO A CA 1
ATOM 702 C C . PRO A 1 90 ? 4.300 -2.969 -8.482 1.00 92.12 90 PRO A C 1
ATOM 704 O O . PRO A 1 90 ? 3.246 -3.081 -7.860 1.00 92.12 90 PRO A O 1
ATOM 707 N N . TYR A 1 91 ? 5.299 -3.839 -8.335 1.00 92.75 91 TYR A N 1
ATOM 708 C CA . TYR A 1 91 ? 5.214 -5.019 -7.478 1.00 92.75 91 TYR A CA 1
ATOM 709 C C . TYR A 1 91 ? 5.168 -4.642 -5.997 1.00 92.75 91 TYR A C 1
ATOM 711 O O . TYR A 1 91 ? 4.437 -5.265 -5.229 1.00 92.75 91 TYR A O 1
ATOM 719 N N . ILE A 1 92 ? 5.884 -3.587 -5.597 1.00 93.00 92 ILE A N 1
ATOM 720 C CA . ILE A 1 92 ? 5.814 -3.041 -4.236 1.00 93.00 92 ILE A CA 1
ATOM 721 C C . ILE A 1 92 ? 4.393 -2.567 -3.925 1.00 93.00 92 ILE A C 1
ATOM 723 O O . ILE A 1 92 ? 3.860 -2.899 -2.865 1.00 93.00 92 ILE A O 1
ATOM 727 N N . LEU A 1 93 ? 3.753 -1.852 -4.855 1.00 93.62 93 LEU A N 1
ATOM 728 C CA . LEU A 1 93 ? 2.366 -1.407 -4.701 1.00 93.62 93 LEU A CA 1
ATOM 729 C C . LEU A 1 93 ? 1.385 -2.582 -4.586 1.00 93.62 93 LEU A C 1
ATOM 731 O O . LEU A 1 93 ? 0.489 -2.544 -3.744 1.00 93.62 93 LEU A O 1
ATOM 735 N N . ILE A 1 94 ? 1.577 -3.640 -5.379 1.00 95.38 94 ILE A N 1
ATOM 736 C CA . ILE A 1 94 ? 0.752 -4.855 -5.326 1.00 95.38 94 ILE A CA 1
ATOM 737 C C . ILE A 1 94 ? 0.896 -5.553 -3.970 1.00 95.38 94 ILE A C 1
ATOM 739 O O . ILE A 1 94 ? -0.107 -5.860 -3.322 1.00 95.38 94 ILE A O 1
ATOM 743 N N . ILE A 1 95 ? 2.130 -5.800 -3.525 1.00 95.25 95 ILE A N 1
ATOM 744 C CA . ILE A 1 95 ? 2.404 -6.534 -2.283 1.00 95.25 95 ILE A CA 1
ATOM 745 C C . ILE A 1 95 ? 1.904 -5.738 -1.077 1.00 95.25 95 ILE A C 1
ATOM 747 O O . ILE A 1 95 ? 1.137 -6.262 -0.268 1.00 95.25 95 ILE A O 1
ATOM 751 N N . LEU A 1 96 ? 2.297 -4.466 -0.967 1.00 94.56 96 LEU A N 1
ATOM 752 C CA . LEU A 1 96 ? 1.911 -3.629 0.167 1.00 94.56 96 LEU A 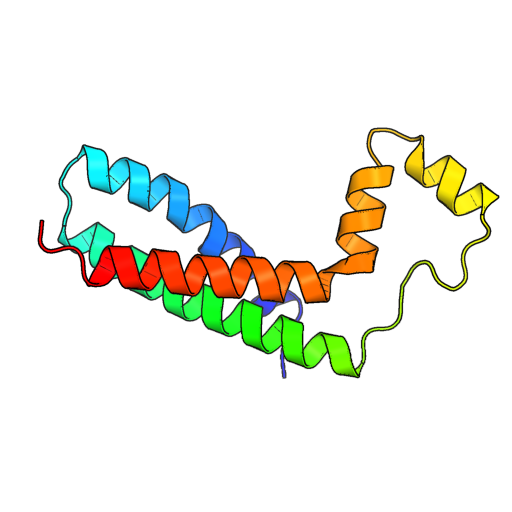CA 1
ATOM 753 C C . LEU A 1 96 ? 0.413 -3.326 0.159 1.00 94.56 96 LEU A C 1
ATOM 755 O O . LEU A 1 96 ? -0.216 -3.429 1.206 1.00 94.56 96 LEU A O 1
ATOM 759 N N . GLY A 1 97 ? -0.180 -3.058 -1.008 1.00 94.00 97 GLY A N 1
ATOM 760 C CA . GLY A 1 97 ? -1.627 -2.899 -1.139 1.00 94.00 97 GLY A CA 1
ATOM 761 C C . GLY A 1 97 ? -2.385 -4.140 -0.661 1.00 94.00 97 GLY A C 1
ATOM 762 O O . GLY A 1 97 ? -3.304 -4.026 0.148 1.00 94.00 97 GLY A O 1
ATOM 763 N N . SER A 1 98 ? -1.947 -5.337 -1.065 1.00 94.44 98 SER A N 1
ATOM 764 C CA . SER A 1 98 ? -2.551 -6.610 -0.632 1.00 94.44 98 SER A CA 1
ATOM 765 C C . SER A 1 98 ? -2.427 -6.845 0.877 1.00 94.44 98 SER A C 1
ATOM 767 O O . SER A 1 98 ? -3.393 -7.242 1.529 1.00 94.44 98 SER A O 1
ATOM 769 N N . LEU A 1 99 ? -1.252 -6.578 1.456 1.00 94.19 99 LEU A N 1
ATOM 770 C CA . LEU A 1 99 ? -1.033 -6.689 2.901 1.00 94.19 99 LEU A CA 1
ATOM 771 C C . LEU A 1 99 ? -1.908 -5.700 3.674 1.00 94.19 99 LEU A C 1
ATOM 773 O O . LEU A 1 99 ? -2.538 -6.067 4.666 1.00 94.19 99 LEU A O 1
ATOM 777 N N . SER A 1 100 ? -2.009 -4.463 3.196 1.00 92.69 100 SER A N 1
ATOM 778 C CA . SER A 1 100 ? -2.880 -3.452 3.784 1.00 92.69 100 SER A CA 1
ATOM 779 C C . SER A 1 100 ? -4.352 -3.842 3.699 1.00 92.69 100 SER A C 1
ATOM 781 O O . SER A 1 100 ? -5.083 -3.612 4.661 1.00 92.69 100 SER A O 1
ATOM 783 N N . LEU A 1 101 ? -4.787 -4.516 2.630 1.00 93.81 101 LEU A N 1
ATOM 784 C CA . LEU A 1 101 ? -6.146 -5.055 2.559 1.00 93.81 101 LEU A CA 1
ATOM 785 C C . LEU A 1 101 ? -6.428 -6.057 3.685 1.00 93.81 101 LEU A C 1
ATOM 787 O O . LEU A 1 101 ? -7.472 -5.998 4.340 1.00 93.81 101 LEU A O 1
ATOM 791 N N . PHE A 1 102 ? -5.477 -6.955 3.944 1.00 92.25 102 PHE A N 1
ATOM 792 C CA . PHE A 1 102 ? -5.577 -7.900 5.050 1.00 92.25 102 PHE A CA 1
ATOM 793 C C . PHE A 1 102 ? -5.621 -7.175 6.404 1.00 92.25 102 PHE A C 1
ATOM 795 O O . PHE A 1 102 ? -6.539 -7.407 7.192 1.00 92.25 102 PHE A O 1
ATOM 802 N N . ILE A 1 103 ? -4.697 -6.241 6.647 1.00 90.62 103 ILE A N 1
ATOM 803 C CA . ILE A 1 103 ? -4.623 -5.470 7.899 1.00 90.62 103 ILE A CA 1
ATOM 804 C C . ILE A 1 103 ? -5.921 -4.688 8.134 1.00 90.62 103 ILE A C 1
ATOM 806 O O . ILE A 1 103 ? -6.554 -4.843 9.180 1.00 90.62 103 ILE A O 1
ATOM 810 N N . GLY A 1 104 ? -6.371 -3.903 7.154 1.00 89.44 104 GLY A N 1
ATOM 811 C CA . GLY A 1 104 ? -7.593 -3.106 7.255 1.00 89.44 104 GLY A CA 1
ATOM 812 C C . GLY A 1 104 ? -8.825 -3.961 7.562 1.00 89.44 104 GLY A C 1
ATOM 813 O O . GLY A 1 104 ? -9.597 -3.637 8.468 1.00 89.44 104 GLY A O 1
ATOM 814 N N . LYS A 1 105 ? -8.963 -5.124 6.905 1.00 91.88 105 LYS A N 1
ATOM 815 C CA . LYS A 1 105 ? -10.030 -6.093 7.206 1.00 91.88 105 LYS A CA 1
ATOM 816 C C . LYS A 1 105 ? -9.965 -6.579 8.655 1.00 91.88 105 LYS A C 1
ATOM 818 O O . LYS A 1 105 ? -11.005 -6.647 9.317 1.00 91.88 105 LYS A O 1
ATOM 823 N N . THR A 1 106 ? -8.779 -6.926 9.158 1.00 89.19 106 THR A N 1
ATOM 824 C CA . THR A 1 106 ? -8.631 -7.401 10.545 1.00 89.19 106 THR A CA 1
ATOM 825 C C . THR A 1 106 ? -8.996 -6.323 11.566 1.00 89.19 106 THR A C 1
ATOM 827 O O . THR A 1 106 ? -9.713 -6.620 12.519 1.00 89.19 106 THR A O 1
ATOM 830 N N . LEU A 1 107 ? -8.613 -5.063 11.332 1.00 87.12 107 LEU A N 1
ATOM 831 C CA . LEU A 1 107 ? -8.968 -3.929 12.194 1.00 87.12 107 LEU A CA 1
ATOM 832 C C . LEU A 1 107 ? -10.482 -3.676 12.248 1.00 87.12 107 LEU A C 1
ATOM 834 O O . LEU A 1 107 ? -11.019 -3.344 13.301 1.00 87.12 107 LEU A O 1
ATOM 838 N N . ILE A 1 108 ? -11.193 -3.871 11.135 1.00 87.75 108 ILE A N 1
ATOM 839 C CA . ILE A 1 108 ? -12.654 -3.691 11.083 1.00 87.75 108 ILE A CA 1
ATOM 840 C C . ILE A 1 108 ? -13.397 -4.844 11.773 1.00 87.75 108 ILE A C 1
ATOM 842 O O . ILE A 1 108 ? -14.415 -4.622 12.435 1.00 87.75 108 ILE A O 1
ATOM 846 N N . THR A 1 109 ? -12.913 -6.075 11.590 1.00 84.75 109 THR A N 1
ATOM 847 C CA . THR A 1 109 ? -13.598 -7.308 12.023 1.00 84.75 109 THR A CA 1
ATOM 848 C C . THR A 1 109 ? -13.227 -7.777 13.425 1.00 84.75 109 THR A C 1
ATOM 850 O O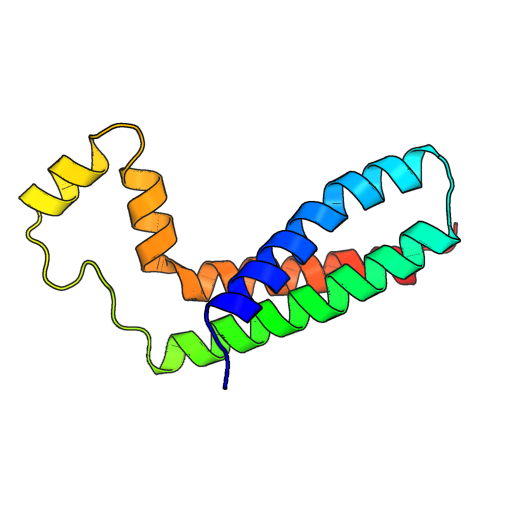 . THR A 1 109 ? -13.967 -8.585 13.992 1.00 84.75 109 THR A O 1
ATOM 853 N N . ARG A 1 110 ? -12.142 -7.266 14.022 1.00 78.31 110 ARG A N 1
ATOM 854 C CA . ARG A 1 110 ? -11.812 -7.535 15.426 1.00 78.31 110 ARG A CA 1
ATOM 855 C C . ARG A 1 110 ? -12.981 -7.130 16.327 1.00 78.31 110 ARG A C 1
ATOM 857 O O . ARG A 1 110 ? -13.326 -5.955 16.466 1.00 78.31 110 ARG A O 1
ATOM 864 N N . LYS A 1 111 ? -13.589 -8.132 16.967 1.00 58.44 111 LYS A N 1
ATOM 865 C CA . LYS A 1 111 ? -14.470 -7.935 18.120 1.00 58.44 111 LYS A CA 1
ATOM 866 C C . LYS A 1 111 ? -13.571 -7.661 19.328 1.00 58.44 111 LYS A C 1
ATOM 868 O O . LYS A 1 111 ? -13.036 -8.598 19.907 1.00 58.44 111 LYS A O 1
ATOM 873 N N . HIS A 1 112 ? -13.348 -6.384 19.633 1.00 56.91 112 HIS A N 1
ATOM 874 C CA . HIS A 1 112 ? -12.716 -5.939 20.879 1.00 56.91 112 HIS A CA 1
ATOM 875 C C . HIS A 1 112 ? -13.747 -5.771 21.987 1.00 56.91 112 HIS A C 1
ATOM 877 O O . HIS A 1 112 ? -14.871 -5.318 21.666 1.00 56.91 112 HIS A O 1
#

Foldseek 3Di:
DLDPVLLVVLVCLLVVLVVVLVVCVVVVVLVSLLVSLVSLQVSLQSLQVVLVVCVVVPDQPCPPPDPVRLVVCCPPPNSVVVSVCSRNVSVCSNVSSVVSNVSSVCSNPDPD